Protein AF-A0AAU7N0P9-F1 (afdb_monomer_lite)

Sequence (81 aa):
MNIYTWCGLQYATTFLKTGQIKAMEELAPQQLSEYEMGLLKRLRVWIYEKRRQTIKERMKTSMPKLSGPSPNNQGELFQKD

pLDDT: mean 75.89, std 14.31, range [47.06, 96.56]

Radius of gyration: 22.17 Å; chains: 1; bounding box: 50×29×52 Å

Foldseek 3Di:
DDLVLQVVLVCCVVPHDDPVNVVSVVVDDPDDDPVSVVVVVVVVVVVVVVVVVVVVVVCVVPDDPPPDDDPPPVVVPPPDD

Structure (mmCIF, N/CA/C/O backbone):
data_AF-A0AAU7N0P9-F1
#
_entry.id   AF-A0AAU7N0P9-F1
#
loop_
_atom_site.group_PDB
_atom_site.id
_atom_site.type_symbol
_atom_site.label_atom_id
_atom_site.label_alt_id
_atom_site.label_comp_id
_atom_site.label_asym_id
_atom_site.label_entity_id
_atom_site.label_seq_id
_atom_site.pdbx_PDB_ins_code
_atom_site.Cartn_x
_atom_site.Cartn_y
_atom_site.Cartn_z
_atom_site.occupancy
_atom_site.B_iso_or_equiv
_atom_site.auth_seq_id
_atom_site.auth_comp_id
_atom_site.auth_asym_id
_atom_site.auth_atom_id
_atom_site.pdbx_PDB_model_num
ATOM 1 N N . MET A 1 1 ? -11.578 -6.247 13.789 1.00 58.50 1 MET A N 1
ATOM 2 C CA . MET A 1 1 ? -11.036 -4.966 13.277 1.00 58.50 1 MET A CA 1
ATOM 3 C C . MET A 1 1 ? -10.439 -5.223 11.904 1.00 58.50 1 MET A C 1
ATOM 5 O O . MET A 1 1 ? -9.995 -6.340 11.687 1.00 58.50 1 MET A O 1
ATOM 9 N N . ASN A 1 2 ? -10.534 -4.276 10.969 1.00 70.44 2 ASN A N 1
ATOM 10 C CA . ASN A 1 2 ? -10.328 -4.535 9.541 1.00 70.44 2 ASN A CA 1
ATOM 11 C C . ASN A 1 2 ? -9.230 -3.623 8.965 1.00 70.44 2 ASN A C 1
ATOM 13 O O . ASN A 1 2 ? -9.282 -2.407 9.158 1.00 70.44 2 ASN A O 1
ATOM 17 N N . ILE A 1 3 ? -8.281 -4.202 8.225 1.00 77.50 3 ILE A N 1
ATOM 18 C CA . ILE A 1 3 ? -7.209 -3.522 7.480 1.00 77.50 3 ILE A CA 1
ATOM 19 C C . ILE A 1 3 ? -7.668 -2.278 6.698 1.00 77.50 3 ILE A C 1
ATOM 21 O O . ILE A 1 3 ? -6.941 -1.288 6.630 1.00 77.50 3 ILE A O 1
ATOM 25 N N . TYR A 1 4 ? -8.893 -2.279 6.162 1.00 80.50 4 TYR A N 1
ATOM 26 C CA . TYR A 1 4 ? -9.434 -1.143 5.406 1.00 80.50 4 TYR A CA 1
ATOM 27 C C . TYR A 1 4 ? -9.694 0.088 6.281 1.00 80.50 4 TYR A C 1
ATOM 29 O O . TYR A 1 4 ? -9.449 1.210 5.841 1.00 80.50 4 TYR A O 1
ATOM 37 N N . THR A 1 5 ? -10.130 -0.106 7.528 1.00 80.94 5 THR A N 1
ATOM 38 C CA . THR A 1 5 ? -10.359 0.989 8.482 1.00 80.94 5 THR A CA 1
ATOM 39 C C . THR A 1 5 ? -9.033 1.636 8.882 1.00 80.94 5 THR A C 1
ATOM 41 O O . THR A 1 5 ? -8.932 2.859 8.934 1.00 80.94 5 THR A O 1
ATOM 44 N N . TRP A 1 6 ? -7.988 0.823 9.071 1.00 83.06 6 TRP A N 1
ATOM 45 C CA . TRP A 1 6 ? -6.639 1.309 9.366 1.00 83.06 6 TRP A CA 1
ATOM 46 C C . TRP A 1 6 ? -6.035 2.094 8.196 1.00 83.06 6 TRP A C 1
ATOM 48 O O . TRP A 1 6 ? -5.545 3.207 8.376 1.00 83.06 6 TRP A O 1
ATOM 58 N N . CYS A 1 7 ? -6.115 1.554 6.974 1.00 82.75 7 CYS A N 1
ATOM 59 C CA . CYS A 1 7 ? -5.645 2.258 5.780 1.00 82.75 7 CYS A CA 1
ATOM 60 C C . CYS A 1 7 ? -6.425 3.556 5.530 1.00 82.75 7 CYS A C 1
ATOM 62 O O . CYS A 1 7 ? -5.830 4.556 5.129 1.00 82.75 7 CYS A O 1
ATOM 64 N N . GLY A 1 8 ? -7.734 3.553 5.793 1.00 82.88 8 GLY A N 1
ATOM 65 C CA . GLY A 1 8 ? -8.577 4.741 5.707 1.00 82.88 8 GLY A CA 1
ATOM 66 C C . GLY A 1 8 ? -8.149 5.835 6.684 1.00 82.88 8 GLY A C 1
ATOM 67 O O . GLY A 1 8 ? -8.061 6.991 6.281 1.00 82.88 8 GLY A O 1
ATOM 68 N N . LEU A 1 9 ? -7.818 5.475 7.930 1.00 83.38 9 LEU A N 1
ATOM 69 C CA . LEU A 1 9 ? -7.306 6.431 8.913 1.00 83.38 9 LEU A CA 1
ATOM 70 C C . LEU A 1 9 ? -5.975 7.035 8.451 1.00 83.38 9 LEU A C 1
ATOM 72 O O . LEU A 1 9 ? -5.855 8.251 8.397 1.00 83.38 9 LEU A O 1
ATOM 76 N N . GLN A 1 10 ? -5.010 6.209 8.029 1.00 80.88 10 GLN A N 1
ATOM 77 C CA . GLN A 1 10 ? -3.716 6.694 7.521 1.00 80.88 10 GLN A CA 1
ATOM 78 C C . GLN A 1 10 ? -3.881 7.664 6.340 1.00 80.88 10 GLN A C 1
ATOM 80 O O . GLN A 1 10 ? -3.197 8.686 6.258 1.00 80.88 10 GLN A O 1
ATOM 85 N N . TYR A 1 11 ? -4.815 7.372 5.433 1.00 81.62 11 TYR A N 1
ATOM 86 C CA . TYR A 1 11 ? -5.154 8.266 4.330 1.00 81.62 11 TYR A CA 1
ATOM 87 C C . TYR A 1 11 ? -5.770 9.579 4.829 1.00 81.62 11 TYR A C 1
ATOM 89 O O . TYR A 1 11 ? -5.334 10.653 4.417 1.00 81.62 11 TYR A O 1
ATOM 97 N N . ALA A 1 12 ?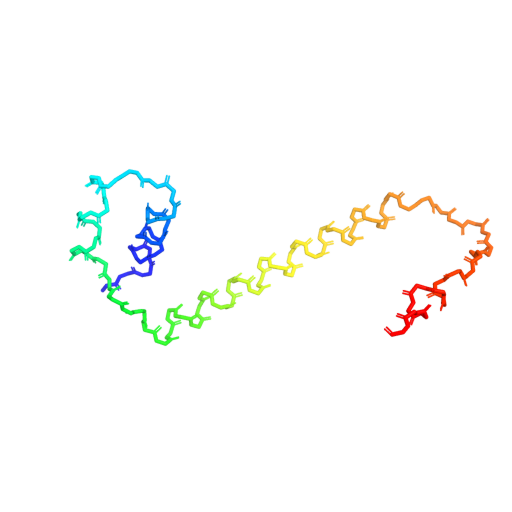 -6.737 9.512 5.746 1.00 81.81 12 ALA A N 1
ATOM 98 C CA . ALA A 1 12 ? -7.396 10.691 6.293 1.00 81.81 12 ALA A CA 1
ATOM 99 C C . ALA A 1 12 ? -6.424 11.597 7.064 1.00 81.81 12 ALA A C 1
ATOM 101 O O . ALA A 1 12 ? -6.444 12.808 6.869 1.00 81.81 12 ALA A O 1
ATOM 102 N N . THR A 1 13 ? -5.517 11.019 7.855 1.00 79.62 13 THR A N 1
ATOM 103 C CA . THR A 1 13 ? -4.446 11.748 8.551 1.00 79.62 13 THR A CA 1
ATOM 104 C C . THR A 1 13 ? -3.508 12.463 7.579 1.00 79.62 13 THR A C 1
ATOM 106 O O . THR A 1 13 ? -3.038 13.557 7.875 1.00 79.62 13 THR A O 1
ATOM 109 N N . THR A 1 14 ? -3.239 11.869 6.415 1.00 79.06 14 THR A N 1
ATOM 110 C CA . THR A 1 14 ? -2.288 12.429 5.443 1.00 79.06 14 THR A CA 1
ATOM 111 C C . THR A 1 14 ? -2.932 13.468 4.514 1.00 79.06 14 THR A C 1
ATOM 113 O O . THR A 1 14 ? -2.253 14.395 4.079 1.00 79.06 14 THR A O 1
ATOM 116 N N . PHE A 1 15 ? -4.225 13.326 4.187 1.00 75.38 15 PHE A N 1
ATOM 117 C CA . PHE A 1 15 ? -4.854 14.063 3.081 1.00 75.38 15 PHE A CA 1
ATOM 118 C C . PHE A 1 15 ? -6.172 14.797 3.418 1.00 75.38 15 PHE A C 1
ATOM 120 O O . PHE A 1 15 ? -6.648 15.551 2.569 1.00 75.38 15 PHE A O 1
ATOM 127 N N . LEU A 1 16 ? -6.782 14.623 4.602 1.00 69.25 16 LEU A N 1
ATOM 128 C CA . LEU A 1 16 ? -8.108 15.189 4.935 1.00 69.25 16 LEU A CA 1
ATOM 129 C C . LEU A 1 16 ? -8.116 16.117 6.167 1.00 69.25 16 LEU A C 1
ATOM 131 O O . LEU A 1 16 ? -7.235 16.084 7.020 1.00 69.25 16 LEU A O 1
ATOM 135 N N . LYS A 1 17 ? -9.152 16.975 6.250 1.00 67.12 17 LYS A N 1
ATOM 136 C CA . LYS A 1 17 ? -9.388 17.913 7.366 1.00 67.12 17 LYS A CA 1
ATOM 137 C C . LYS A 1 17 ? -9.967 17.208 8.604 1.00 67.12 17 LYS A C 1
ATOM 139 O O . LYS A 1 17 ? -10.791 16.301 8.507 1.00 67.12 17 LYS A O 1
ATOM 144 N N . THR A 1 18 ? -9.575 17.731 9.765 1.00 66.12 18 THR A N 1
ATOM 145 C CA . THR A 1 18 ? -9.706 17.217 11.146 1.00 66.12 18 THR A CA 1
ATOM 146 C C . THR A 1 18 ? -11.041 16.593 11.574 1.00 66.12 18 THR A C 1
ATOM 148 O O . THR A 1 18 ? -11.039 15.739 12.457 1.00 66.12 18 THR A O 1
ATOM 151 N N . GLY A 1 19 ? -12.178 16.964 10.979 1.00 66.38 19 GLY A N 1
ATOM 152 C CA . GLY A 1 19 ? -13.499 16.478 11.405 1.00 66.38 19 GLY A CA 1
ATOM 153 C C . GLY A 1 19 ? -13.749 14.986 11.149 1.00 66.38 19 GLY A C 1
ATOM 154 O O . GLY A 1 19 ? -14.335 14.313 11.990 1.00 66.38 19 GLY A O 1
ATOM 155 N N . GLN A 1 20 ? -13.275 14.449 10.020 1.00 66.00 20 GLN A N 1
ATOM 156 C CA . GLN A 1 20 ? -13.459 13.029 9.670 1.00 66.00 20 GLN A CA 1
ATOM 157 C C . GLN A 1 20 ? -12.458 12.105 10.381 1.00 66.00 20 GLN A C 1
ATOM 159 O O . GLN A 1 20 ? -12.706 10.910 10.500 1.00 66.00 20 GLN A O 1
ATOM 164 N N . ILE A 1 21 ? -11.358 12.661 10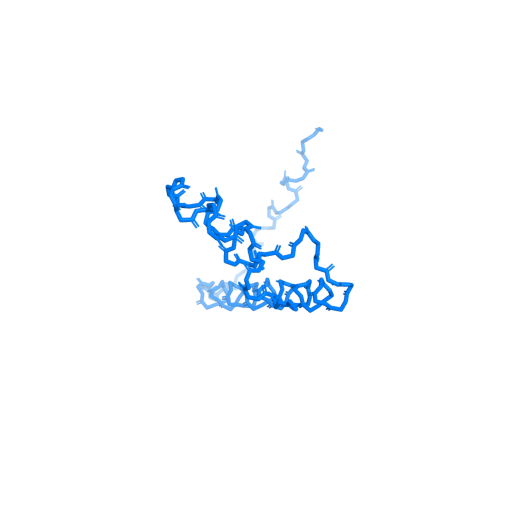.896 1.00 74.56 21 ILE A N 1
ATOM 165 C CA . ILE A 1 21 ? -10.283 11.902 11.546 1.00 74.56 21 ILE A CA 1
ATOM 166 C C . ILE A 1 21 ? -10.751 11.332 12.892 1.00 74.56 21 ILE A C 1
ATOM 168 O O . ILE A 1 21 ? -10.545 10.150 13.137 1.00 74.56 21 ILE A O 1
ATOM 172 N N . LYS A 1 22 ? -11.472 12.114 13.711 1.00 71.75 22 LYS A N 1
ATOM 173 C CA . LYS A 1 22 ? -11.945 11.674 15.041 1.00 71.75 22 LYS A CA 1
ATOM 174 C C . LYS A 1 22 ? -12.822 10.421 14.994 1.00 71.75 22 LYS A C 1
ATOM 176 O O . LYS A 1 22 ? -12.593 9.478 15.740 1.00 71.75 22 LYS A O 1
ATOM 181 N N . ALA A 1 23 ? -13.794 10.390 14.083 1.00 73.62 23 ALA A N 1
ATOM 182 C CA . ALA A 1 23 ? -14.682 9.236 13.935 1.00 73.62 23 ALA A CA 1
ATOM 183 C C . ALA A 1 23 ? -13.932 7.981 13.448 1.00 73.62 23 ALA A C 1
ATOM 185 O O . ALA A 1 23 ? -14.330 6.859 13.746 1.00 73.62 23 ALA A O 1
ATOM 186 N N . MET A 1 24 ? -12.841 8.158 12.695 1.00 73.44 24 MET A N 1
ATOM 187 C CA . MET A 1 24 ? -12.009 7.048 12.231 1.00 73.44 24 MET A CA 1
ATOM 188 C C . MET A 1 24 ? -11.013 6.583 13.297 1.00 73.44 24 MET A C 1
ATOM 190 O O . MET A 1 24 ? -10.752 5.387 13.366 1.00 73.44 24 MET A O 1
ATOM 194 N N . GLU A 1 25 ? -10.494 7.480 14.140 1.00 75.62 25 GLU A N 1
ATOM 195 C CA . GLU A 1 25 ? -9.627 7.137 15.277 1.00 75.62 25 GLU A CA 1
ATOM 196 C C . GLU A 1 25 ? -10.338 6.242 16.298 1.00 75.62 25 GLU A C 1
ATOM 198 O O . GLU A 1 25 ? -9.734 5.292 16.787 1.00 75.62 25 GLU A O 1
ATOM 203 N N . GLU A 1 26 ? -11.625 6.480 16.568 1.00 78.25 26 GLU A N 1
ATOM 204 C CA . GLU A 1 26 ? -12.419 5.653 17.492 1.00 78.25 26 GLU A CA 1
ATOM 205 C C . GLU A 1 26 ? -12.664 4.225 16.971 1.00 78.25 26 GLU A C 1
ATOM 207 O O . GLU A 1 26 ? -12.855 3.292 17.751 1.00 78.25 26 GLU A O 1
ATOM 212 N N . LEU A 1 27 ? -12.654 4.038 15.648 1.00 75.12 27 LEU A N 1
ATOM 213 C CA . LEU A 1 27 ? -12.978 2.766 14.994 1.00 75.12 27 LEU A CA 1
ATOM 214 C C . LEU A 1 27 ? -11.747 1.996 14.505 1.00 75.12 27 LEU A C 1
ATOM 216 O O . LEU A 1 27 ? -11.836 0.792 14.234 1.00 75.12 27 LEU A O 1
ATOM 220 N N . ALA A 1 28 ? -10.614 2.673 14.321 1.00 75.94 28 ALA A N 1
ATOM 221 C CA . ALA A 1 28 ? -9.420 2.078 13.749 1.00 75.94 28 ALA A CA 1
ATOM 222 C C . ALA A 1 28 ? -8.590 1.331 14.807 1.00 75.94 28 ALA A C 1
ATOM 224 O O . ALA A 1 28 ? -8.422 1.804 15.930 1.00 75.94 28 ALA A O 1
ATOM 225 N N . PRO A 1 29 ? -8.013 0.169 14.452 1.00 72.69 29 PRO A N 1
ATOM 226 C CA . PRO A 1 29 ? -7.037 -0.485 15.314 1.00 72.69 29 PRO A CA 1
ATOM 227 C C . PRO A 1 29 ? -5.811 0.414 15.506 1.00 72.69 29 PRO A C 1
ATOM 229 O O . PRO A 1 29 ? -5.303 0.967 14.535 1.00 72.69 29 PRO A O 1
ATOM 232 N N . GLN A 1 30 ? -5.272 0.510 16.726 1.00 74.31 30 GLN A N 1
ATOM 233 C CA . GLN A 1 30 ? -3.988 1.196 16.953 1.00 74.31 30 GLN A CA 1
ATOM 234 C C . GLN A 1 30 ? -2.835 0.507 16.211 1.00 74.31 30 GLN A C 1
ATOM 236 O O . GLN A 1 30 ? -1.936 1.171 15.696 1.00 74.31 30 GLN A O 1
ATOM 241 N N . GLN A 1 31 ? -2.877 -0.824 16.120 1.00 77.62 31 GLN A N 1
ATOM 242 C CA . GLN A 1 31 ? -1.910 -1.626 15.379 1.00 77.62 31 GLN A CA 1
ATOM 243 C C . GLN A 1 31 ? -2.609 -2.722 14.580 1.00 77.62 31 GLN A C 1
ATOM 245 O O . GLN A 1 31 ? -3.574 -3.332 15.037 1.00 77.62 31 GLN A O 1
ATOM 250 N N . LEU A 1 32 ? -2.094 -2.969 13.377 1.00 81.88 32 LEU A N 1
ATOM 251 C CA . LEU A 1 32 ? -2.483 -4.115 12.565 1.00 81.88 32 LEU A CA 1
ATOM 252 C C . LEU A 1 32 ? -1.887 -5.399 13.133 1.00 81.88 32 LEU A C 1
ATOM 254 O O . LEU A 1 32 ? -0.771 -5.396 13.655 1.00 81.88 32 LEU A O 1
ATOM 258 N N . SER A 1 33 ? -2.602 -6.507 12.952 1.00 85.69 33 SER A N 1
ATOM 259 C CA . SER A 1 33 ? -2.040 -7.829 13.228 1.00 85.69 33 SER A CA 1
ATOM 260 C C . SER A 1 33 ? -0.830 -8.113 12.327 1.00 85.69 33 SER A C 1
ATOM 262 O O . SER A 1 33 ? -0.729 -7.588 11.214 1.00 85.69 33 SER A O 1
ATOM 264 N N . GLU A 1 34 ? 0.075 -8.996 12.759 1.00 88.06 34 GLU A N 1
ATOM 265 C CA . GLU A 1 34 ? 1.223 -9.415 11.937 1.00 88.06 34 GLU A CA 1
ATOM 266 C C . GLU A 1 34 ? 0.797 -9.960 10.566 1.00 88.06 34 GLU A C 1
ATOM 268 O O . GLU A 1 34 ? 1.463 -9.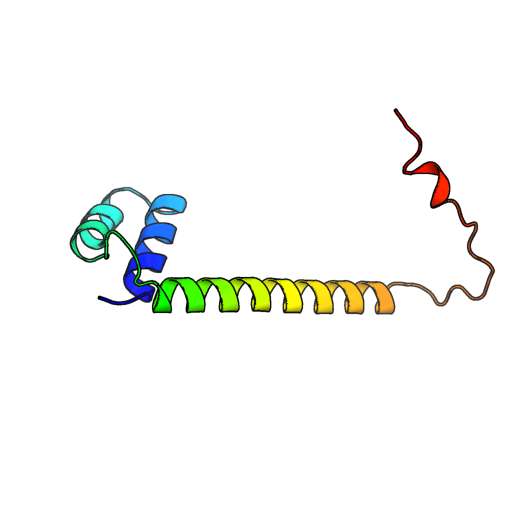723 9.556 1.00 88.06 34 GLU A O 1
ATOM 273 N N . TYR A 1 35 ? -0.348 -10.645 10.513 1.00 88.12 35 TYR A N 1
ATOM 274 C CA . TYR A 1 35 ? -0.919 -11.165 9.277 1.00 88.12 35 TYR A CA 1
ATOM 275 C C . TYR A 1 35 ? -1.304 -10.044 8.302 1.00 88.12 35 TYR A C 1
ATOM 277 O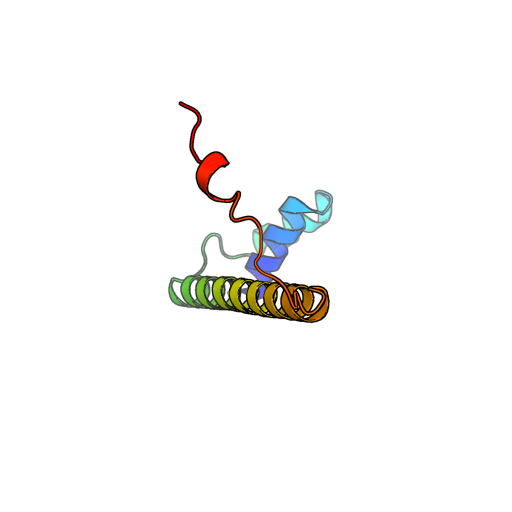 O . TYR A 1 35 ? -0.890 -10.061 7.138 1.00 88.12 35 TYR A O 1
ATOM 285 N N . GLU A 1 36 ? -2.057 -9.047 8.772 1.00 85.19 36 GLU A N 1
ATOM 286 C CA . GLU A 1 36 ? -2.461 -7.887 7.971 1.00 85.19 36 GLU A CA 1
ATOM 287 C C . GLU A 1 36 ? -1.247 -7.050 7.550 1.00 85.19 36 GLU A C 1
ATOM 289 O O . GLU A 1 36 ? -1.137 -6.641 6.392 1.00 85.19 36 GLU A O 1
ATOM 294 N N . MET A 1 37 ? -0.279 -6.872 8.453 1.00 87.00 37 MET A N 1
ATOM 295 C CA . MET A 1 37 ? 0.987 -6.197 8.170 1.00 87.00 37 MET A CA 1
ATOM 296 C C . MET A 1 37 ? 1.778 -6.926 7.069 1.00 87.00 37 MET A C 1
ATOM 298 O O . MET A 1 37 ? 2.288 -6.309 6.128 1.00 87.00 37 MET A O 1
ATOM 302 N N . GLY A 1 38 ? 1.841 -8.259 7.143 1.00 90.88 38 GLY A N 1
ATOM 303 C CA . GLY A 1 38 ? 2.467 -9.110 6.135 1.00 90.88 38 GLY A CA 1
ATOM 304 C C . GLY A 1 38 ? 1.755 -9.043 4.783 1.00 90.88 38 GLY A C 1
ATOM 305 O O . GLY A 1 38 ? 2.409 -9.004 3.736 1.00 90.88 38 GLY A O 1
ATOM 306 N N . LEU A 1 39 ? 0.421 -8.974 4.786 1.00 90.12 39 LEU A N 1
ATOM 307 C CA . LEU A 1 39 ? -0.380 -8.785 3.578 1.00 90.12 39 LEU A CA 1
ATOM 308 C C . LEU A 1 39 ? -0.094 -7.427 2.917 1.00 90.12 39 LEU A C 1
ATOM 310 O O . LEU A 1 39 ? 0.175 -7.389 1.715 1.00 90.12 39 LEU A O 1
ATOM 314 N N . LEU A 1 40 ? -0.049 -6.336 3.690 1.00 88.06 40 LEU A N 1
ATOM 315 C CA . LEU A 1 40 ? 0.302 -5.005 3.177 1.00 88.06 40 LEU A CA 1
ATOM 316 C C . LEU A 1 40 ? 1.720 -4.954 2.612 1.00 88.06 40 LEU A C 1
ATOM 318 O O . LEU A 1 40 ? 1.941 -4.362 1.554 1.00 88.06 40 LEU A O 1
ATOM 322 N N . LYS A 1 41 ? 2.685 -5.596 3.279 1.00 90.62 41 LYS A N 1
ATOM 323 C CA . LYS A 1 41 ? 4.067 -5.671 2.791 1.00 90.62 41 LYS A CA 1
ATOM 324 C C . LYS A 1 41 ? 4.132 -6.368 1.432 1.00 90.62 41 LYS A C 1
ATOM 326 O O . LYS A 1 41 ? 4.757 -5.841 0.512 1.00 90.62 41 LYS A O 1
ATOM 331 N N . ARG A 1 42 ? 3.448 -7.508 1.278 1.00 93.38 42 ARG A N 1
ATOM 332 C CA . ARG A 1 42 ? 3.361 -8.233 -0.001 1.00 93.38 42 ARG A CA 1
ATOM 333 C C . ARG A 1 42 ? 2.707 -7.390 -1.092 1.00 93.38 42 ARG A C 1
ATOM 335 O O . ARG A 1 42 ? 3.256 -7.297 -2.188 1.00 93.38 42 ARG A O 1
ATOM 342 N N . LEU A 1 43 ? 1.591 -6.729 -0.781 1.00 91.56 43 LEU A N 1
ATOM 343 C CA . LEU A 1 43 ? 0.900 -5.850 -1.725 1.00 91.56 43 LEU A CA 1
ATOM 344 C C . LEU A 1 43 ? 1.800 -4.694 -2.181 1.00 91.56 43 LEU A C 1
ATOM 346 O O . LEU A 1 43 ? 1.901 -4.421 -3.376 1.00 91.56 43 LEU A O 1
ATOM 350 N N . ARG A 1 44 ? 2.510 -4.051 -1.246 1.00 91.94 44 ARG A N 1
ATOM 351 C CA . ARG A 1 44 ? 3.459 -2.974 -1.551 1.00 91.94 44 ARG A CA 1
ATOM 352 C C . ARG A 1 44 ? 4.559 -3.458 -2.497 1.00 91.94 44 ARG A C 1
ATOM 354 O O . ARG A 1 44 ? 4.794 -2.812 -3.514 1.00 91.94 44 ARG A O 1
ATOM 361 N N . VAL A 1 45 ? 5.199 -4.590 -2.195 1.00 95.12 45 VAL A N 1
ATOM 362 C CA . VAL A 1 45 ? 6.243 -5.179 -3.058 1.00 95.12 45 VAL A CA 1
ATOM 363 C C . VAL A 1 45 ? 5.697 -5.472 -4.454 1.00 95.12 45 VAL A C 1
ATOM 365 O O . VAL A 1 45 ? 6.327 -5.112 -5.446 1.00 95.12 45 VAL A O 1
ATOM 368 N N . TRP A 1 46 ? 4.500 -6.050 -4.542 1.00 96.56 46 TRP A N 1
ATOM 369 C CA . TRP A 1 46 ? 3.872 -6.368 -5.821 1.00 96.56 46 TRP A CA 1
ATOM 370 C C . TRP A 1 46 ? 3.586 -5.120 -6.671 1.00 96.56 46 TRP A C 1
ATOM 372 O O . TRP A 1 46 ? 3.895 -5.107 -7.862 1.00 96.56 46 TRP A O 1
ATOM 382 N N . ILE A 1 47 ? 3.076 -4.038 -6.070 1.00 94.25 47 ILE A N 1
ATOM 383 C CA . ILE A 1 47 ? 2.856 -2.762 -6.774 1.00 94.25 47 ILE A CA 1
ATOM 384 C C . ILE A 1 47 ? 4.180 -2.198 -7.307 1.00 94.25 47 ILE A C 1
ATOM 386 O O . ILE A 1 47 ? 4.235 -1.733 -8.448 1.00 94.25 47 ILE A O 1
ATOM 390 N N . TYR A 1 48 ? 5.253 -2.240 -6.509 1.00 94.56 48 TYR A N 1
ATOM 391 C CA . TYR A 1 48 ? 6.575 -1.789 -6.955 1.00 94.56 48 TYR A CA 1
ATOM 392 C C . TYR A 1 48 ? 7.101 -2.614 -8.128 1.00 94.56 48 TYR A C 1
ATOM 394 O O . TYR A 1 48 ? 7.593 -2.041 -9.100 1.00 94.56 48 TYR A O 1
ATOM 402 N N . GLU A 1 49 ? 6.959 -3.934 -8.061 1.00 95.94 49 GLU A N 1
ATOM 403 C CA . GLU A 1 49 ? 7.377 -4.842 -9.126 1.00 95.94 49 GLU A CA 1
ATOM 404 C C . GLU A 1 49 ? 6.620 -4.551 -10.427 1.00 95.94 49 GLU A C 1
ATOM 406 O O . GLU A 1 49 ? 7.226 -4.402 -11.488 1.00 95.94 49 GLU A O 1
ATOM 411 N N . LYS A 1 50 ? 5.299 -4.350 -10.346 1.00 95.50 50 LYS A N 1
ATOM 412 C CA . LYS A 1 50 ? 4.482 -3.996 -11.513 1.00 95.50 50 LYS A CA 1
ATOM 413 C C . LYS A 1 50 ? 4.867 -2.653 -12.116 1.00 95.50 50 LYS A C 1
ATOM 415 O O . LYS A 1 50 ? 5.057 -2.568 -13.326 1.00 95.50 50 LYS A O 1
ATOM 420 N N . ARG A 1 51 ? 5.080 -1.624 -11.292 1.00 93.69 51 ARG A N 1
ATOM 421 C CA . ARG A 1 51 ? 5.572 -0.321 -11.772 1.00 93.69 51 ARG A CA 1
ATOM 422 C C . ARG A 1 51 ? 6.935 -0.449 -12.452 1.00 93.69 51 ARG A C 1
ATOM 424 O O . ARG A 1 51 ? 7.128 0.109 -13.529 1.00 93.69 51 ARG A O 1
ATOM 431 N N . ARG A 1 52 ? 7.861 -1.211 -11.861 1.00 93.38 52 ARG A N 1
ATOM 432 C CA . ARG A 1 52 ? 9.193 -1.469 -12.428 1.00 93.38 52 ARG A CA 1
ATOM 433 C C . ARG A 1 52 ? 9.101 -2.160 -13.788 1.00 93.38 52 ARG A C 1
ATOM 435 O O . ARG A 1 52 ? 9.791 -1.742 -14.715 1.00 93.38 52 ARG A O 1
ATOM 442 N N . GLN A 1 53 ? 8.252 -3.179 -13.915 1.00 93.94 53 GLN A N 1
ATOM 443 C CA . GLN A 1 53 ? 8.016 -3.891 -15.175 1.00 93.94 53 GLN A CA 1
ATOM 444 C C . GLN A 1 53 ? 7.494 -2.939 -16.253 1.00 93.94 53 GLN A C 1
ATOM 446 O O . GLN A 1 53 ? 8.113 -2.827 -17.307 1.00 93.94 53 GLN A O 1
ATOM 451 N N . THR A 1 54 ? 6.451 -2.163 -15.952 1.00 93.94 54 THR A N 1
ATOM 452 C CA . THR A 1 54 ? 5.884 -1.196 -16.901 1.00 93.94 54 THR A CA 1
ATOM 453 C C . THR A 1 54 ? 6.893 -0.131 -17.332 1.00 93.94 54 THR A C 1
ATOM 455 O O . THR A 1 54 ? 6.958 0.218 -18.508 1.00 93.94 54 THR A O 1
ATOM 458 N N . ILE A 1 55 ? 7.711 0.386 -16.411 1.00 92.06 55 ILE A N 1
ATOM 459 C CA . ILE A 1 55 ? 8.764 1.355 -16.750 1.00 92.06 55 ILE A CA 1
ATOM 460 C C . ILE A 1 55 ? 9.808 0.709 -17.666 1.00 92.06 55 ILE A C 1
ATOM 462 O O . ILE A 1 55 ? 10.165 1.288 -18.690 1.00 92.06 55 ILE A O 1
ATOM 466 N N . LYS A 1 56 ? 10.264 -0.505 -17.338 1.00 91.38 56 LYS A N 1
ATOM 467 C CA . LYS A 1 56 ? 11.244 -1.248 -18.140 1.00 91.38 56 LYS A CA 1
ATOM 468 C C . LYS A 1 56 ? 10.725 -1.535 -19.548 1.00 91.38 56 LYS A C 1
ATOM 470 O O . LYS A 1 56 ? 11.480 -1.418 -20.508 1.00 91.38 56 LYS A O 1
ATOM 475 N N . GLU A 1 57 ? 9.457 -1.906 -19.678 1.00 91.88 57 GLU A N 1
ATOM 476 C CA . GLU A 1 57 ? 8.802 -2.116 -20.971 1.00 91.88 57 GLU A CA 1
ATOM 477 C C . GLU A 1 57 ? 8.727 -0.820 -21.772 1.00 91.88 57 GLU A C 1
ATOM 479 O O . GLU A 1 57 ? 9.185 -0.791 -22.909 1.00 91.88 57 GLU A O 1
ATOM 484 N N . ARG A 1 58 ? 8.253 0.277 -21.165 1.00 88.12 58 ARG A N 1
ATOM 485 C CA . ARG A 1 58 ? 8.219 1.593 -21.821 1.00 88.12 58 ARG A CA 1
ATOM 486 C C . ARG A 1 58 ? 9.602 2.033 -22.293 1.00 88.12 58 ARG A C 1
ATOM 488 O O . ARG A 1 58 ? 9.714 2.487 -23.423 1.00 88.12 58 ARG A O 1
ATOM 495 N N . MET A 1 59 ? 10.640 1.836 -21.477 1.00 82.12 59 MET A N 1
ATOM 496 C CA . MET A 1 59 ? 12.028 2.127 -21.852 1.00 82.12 59 MET A CA 1
ATOM 497 C C . MET A 1 59 ? 12.497 1.271 -23.030 1.00 82.12 59 MET A C 1
ATOM 499 O O . MET A 1 59 ? 13.095 1.795 -23.958 1.00 82.12 59 MET A O 1
ATOM 503 N N . LYS A 1 60 ? 12.209 -0.036 -23.040 1.00 81.38 60 LYS A N 1
ATOM 504 C CA . LYS A 1 60 ? 12.558 -0.912 -24.172 1.00 81.38 60 LYS A CA 1
ATOM 505 C C . LYS A 1 60 ? 11.860 -0.499 -25.467 1.00 81.38 60 LYS A C 1
ATOM 507 O O . LYS A 1 60 ? 12.468 -0.594 -26.525 1.00 81.38 60 LYS A O 1
ATOM 512 N N . THR A 1 61 ? 10.609 -0.055 -25.380 1.00 74.38 61 THR A N 1
ATOM 513 C CA . THR A 1 61 ? 9.827 0.395 -26.539 1.00 74.38 61 THR A CA 1
ATOM 514 C C . THR A 1 61 ? 10.261 1.779 -27.024 1.00 74.38 61 THR A C 1
ATOM 516 O O . THR A 1 61 ? 10.214 2.042 -28.220 1.00 74.38 61 THR A O 1
ATOM 519 N N . SER A 1 62 ? 10.696 2.663 -26.119 1.00 65.69 62 SER A N 1
ATOM 520 C CA . SER A 1 62 ? 11.179 4.007 -26.462 1.00 65.69 62 SER A CA 1
ATOM 521 C C . SER A 1 62 ? 12.650 4.047 -26.873 1.00 65.69 62 SER A C 1
ATOM 523 O O . SER A 1 62 ? 13.094 5.060 -27.404 1.00 65.69 62 SER A O 1
ATOM 525 N N . MET A 1 63 ? 13.422 2.992 -26.602 1.00 58.50 63 MET A N 1
ATOM 526 C CA . MET A 1 63 ? 14.796 2.878 -27.078 1.00 58.50 63 MET A CA 1
ATOM 527 C C . MET A 1 63 ? 14.760 2.663 -28.596 1.00 58.50 63 MET A C 1
ATOM 529 O O . MET A 1 63 ? 14.285 1.612 -29.040 1.00 58.50 63 MET A O 1
ATOM 533 N N . PRO A 1 64 ? 15.254 3.611 -29.417 1.00 60.41 64 PRO A N 1
ATOM 534 C CA . PRO A 1 64 ? 15.487 3.314 -30.821 1.00 60.41 64 PRO A CA 1
ATOM 535 C C . PRO A 1 64 ? 16.408 2.093 -30.894 1.00 60.41 64 PRO A C 1
ATOM 537 O O . PRO A 1 64 ? 17.298 1.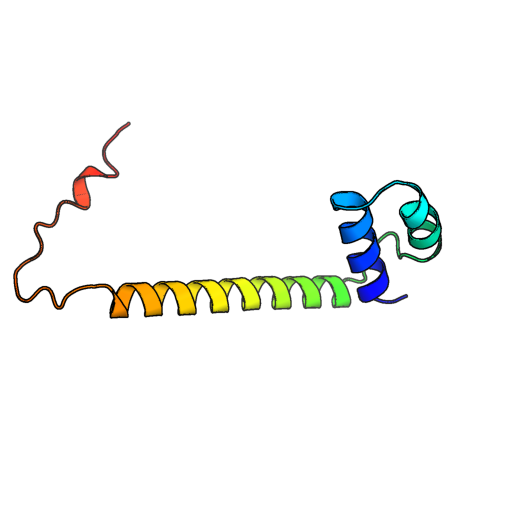932 -30.053 1.00 60.41 64 PRO A O 1
ATOM 540 N N . LYS A 1 65 ? 16.186 1.210 -31.876 1.00 57.88 65 LYS A N 1
ATOM 541 C CA . LYS A 1 65 ? 17.123 0.122 -32.175 1.00 57.88 65 LYS A CA 1
ATOM 542 C C . LYS A 1 65 ? 18.480 0.770 -32.453 1.00 57.88 65 LYS A C 1
ATOM 544 O O . LYS A 1 65 ? 18.702 1.267 -33.551 1.00 57.88 65 LYS A O 1
ATOM 549 N N . LEU A 1 66 ? 19.357 0.811 -31.453 1.00 58.88 66 LEU A N 1
ATOM 550 C CA . LEU A 1 66 ? 20.743 1.229 -31.603 1.00 58.88 66 LEU A CA 1
ATOM 551 C C . LEU A 1 66 ? 21.439 0.150 -32.436 1.00 58.88 66 LEU A C 1
ATOM 553 O O . LEU A 1 66 ? 22.043 -0.781 -31.914 1.00 58.88 66 LEU A O 1
ATOM 557 N N . SER A 1 67 ? 21.290 0.237 -33.755 1.00 54.84 67 SER A N 1
ATOM 558 C CA . SER A 1 67 ? 22.147 -0.449 -34.712 1.00 54.84 67 SER A CA 1
ATOM 559 C C . SER A 1 67 ? 23.457 0.335 -34.796 1.00 54.84 67 SER A C 1
ATOM 561 O O . SER A 1 67 ? 23.660 1.131 -35.708 1.00 54.84 67 SER A O 1
ATOM 563 N N . GLY A 1 68 ? 24.307 0.180 -33.784 1.00 56.75 68 GLY A N 1
ATOM 564 C CA . GLY A 1 68 ? 25.622 0.814 -33.714 1.00 56.75 68 GLY A CA 1
ATOM 565 C C . GLY A 1 68 ? 26.220 0.697 -32.310 1.00 56.75 68 GLY A C 1
ATOM 566 O O . GLY A 1 68 ? 25.460 0.703 -31.339 1.00 56.75 68 GLY A O 1
ATOM 567 N N . PRO A 1 69 ? 27.551 0.551 -32.173 1.00 52.59 69 PRO A N 1
ATOM 568 C CA . PRO A 1 69 ? 28.184 0.400 -30.870 1.00 52.59 69 PRO A CA 1
ATOM 569 C C . PRO A 1 69 ? 27.924 1.654 -30.027 1.00 52.59 69 PRO A C 1
ATOM 571 O O . PRO A 1 69 ? 28.279 2.765 -30.413 1.00 52.59 69 PRO A O 1
ATOM 574 N N . SER A 1 70 ? 27.257 1.467 -28.888 1.00 57.78 70 SER A N 1
ATOM 575 C CA . SER A 1 70 ? 26.993 2.532 -27.919 1.00 57.78 70 SER A CA 1
ATOM 576 C C . SER A 1 70 ? 28.326 3.038 -27.354 1.00 57.78 70 SER A C 1
ATOM 578 O O . SER A 1 70 ? 29.099 2.209 -26.866 1.00 57.78 70 SER A O 1
ATOM 580 N N . PRO A 1 71 ? 28.617 4.353 -27.361 1.00 53.91 71 PRO A N 1
ATOM 581 C CA . PRO A 1 71 ? 29.773 4.878 -26.649 1.00 53.91 71 PRO A CA 1
ATOM 582 C C . PRO A 1 71 ? 29.519 4.650 -25.158 1.00 53.91 71 PRO A C 1
ATOM 584 O O . PRO A 1 71 ? 28.541 5.126 -24.576 1.00 53.91 71 PRO A O 1
ATOM 587 N N . ASN A 1 72 ? 30.334 3.783 -24.574 1.00 57.97 72 ASN A N 1
ATOM 588 C CA . ASN A 1 72 ? 30.133 3.236 -23.247 1.00 57.97 72 ASN A CA 1
ATOM 589 C C . ASN A 1 72 ? 30.615 4.253 -22.194 1.00 57.97 72 ASN A C 1
ATOM 591 O O . ASN A 1 72 ? 31.639 4.054 -21.555 1.00 57.97 72 ASN A O 1
ATOM 595 N N . ASN A 1 73 ? 29.882 5.357 -22.018 1.00 57.47 73 ASN A N 1
ATOM 596 C CA . ASN A 1 73 ? 30.236 6.427 -21.069 1.00 57.47 73 ASN A CA 1
ATOM 597 C C . ASN A 1 73 ? 29.705 6.161 -19.642 1.00 57.47 73 ASN A C 1
ATOM 599 O O . ASN A 1 73 ? 29.755 7.027 -18.775 1.00 57.47 73 ASN A O 1
ATOM 603 N N . GLN A 1 74 ? 29.184 4.958 -19.365 1.00 56.59 74 GLN A N 1
ATOM 604 C CA . GLN A 1 74 ? 28.643 4.598 -18.045 1.00 56.59 74 GLN A CA 1
ATOM 605 C C . GLN A 1 74 ? 29.720 4.415 -16.958 1.00 56.59 74 GLN A C 1
ATOM 607 O O . GLN A 1 74 ? 29.373 4.322 -15.784 1.00 56.59 74 GLN A O 1
ATOM 612 N N . GLY A 1 75 ? 31.008 4.404 -17.321 1.00 52.16 75 GLY A N 1
ATOM 613 C CA . GLY A 1 75 ? 32.124 4.353 -16.369 1.00 52.16 75 GLY A CA 1
ATOM 614 C C . GLY A 1 75 ? 32.405 5.672 -15.633 1.00 52.16 75 GLY A C 1
ATOM 615 O O . GLY A 1 75 ? 32.983 5.638 -14.553 1.00 52.16 75 GLY A O 1
ATOM 616 N N . GLU A 1 76 ? 31.972 6.821 -16.164 1.00 54.41 76 GLU A N 1
ATOM 617 C CA . GLU A 1 76 ? 32.255 8.136 -15.556 1.00 54.41 76 GLU A CA 1
ATOM 618 C C . GLU A 1 76 ? 31.238 8.552 -14.483 1.00 54.41 76 GLU A C 1
ATOM 620 O O . GLU A 1 76 ? 31.521 9.430 -13.676 1.00 54.41 76 GLU A O 1
ATOM 625 N N . LEU A 1 77 ? 30.061 7.915 -14.419 1.00 48.81 77 LEU A N 1
ATOM 626 C CA . LEU A 1 77 ? 28.981 8.360 -13.526 1.00 48.81 77 LEU A CA 1
ATOM 627 C C . LEU A 1 77 ? 29.187 7.962 -12.050 1.00 48.81 77 LEU A C 1
ATOM 629 O O . LEU A 1 77 ? 28.533 8.519 -11.175 1.00 48.81 77 LEU A O 1
ATOM 633 N N . PHE A 1 78 ? 30.092 7.017 -11.769 1.00 54.72 78 PHE A N 1
ATOM 634 C CA . PHE A 1 78 ? 30.424 6.565 -10.408 1.00 54.72 78 PHE A CA 1
ATOM 635 C C . PHE A 1 78 ? 31.842 6.955 -9.964 1.00 54.72 78 PHE A C 1
ATOM 637 O O . PHE A 1 78 ? 32.298 6.509 -8.917 1.00 54.72 78 PHE A O 1
ATOM 644 N N . GLN A 1 79 ? 32.535 7.793 -10.739 1.00 54.38 79 GLN A N 1
ATOM 645 C CA . GLN A 1 79 ? 33.825 8.370 -10.364 1.00 54.38 79 GLN A CA 1
ATOM 646 C C . GLN A 1 79 ? 33.626 9.838 -9.983 1.00 54.38 79 GLN A C 1
ATOM 648 O O . GLN A 1 79 ? 33.879 10.741 -10.779 1.00 54.38 79 GLN A O 1
ATOM 653 N N . LYS A 1 80 ? 33.141 10.074 -8.762 1.00 49.25 80 LYS A N 1
ATOM 654 C CA . LYS A 1 80 ? 33.470 11.298 -8.026 1.00 49.25 80 LYS A CA 1
ATOM 655 C C . LYS A 1 80 ? 33.260 11.095 -6.524 1.00 49.25 80 LYS A C 1
ATOM 657 O O . LYS A 1 80 ? 32.118 11.059 -6.078 1.00 49.25 80 LYS A O 1
ATOM 662 N N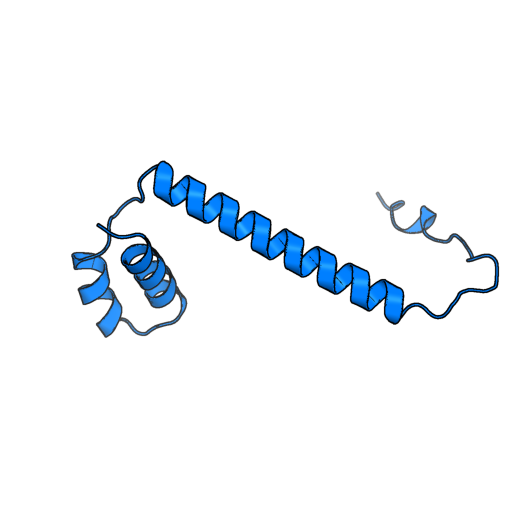 . ASP A 1 81 ? 34.408 10.923 -5.865 1.00 47.06 81 ASP A N 1
ATOM 663 C CA . ASP A 1 81 ? 34.790 11.144 -4.458 1.00 47.06 81 ASP A CA 1
ATOM 664 C C . ASP A 1 81 ? 33.839 10.697 -3.333 1.00 47.06 81 ASP A C 1
ATOM 666 O O . ASP A 1 81 ? 32.813 11.369 -3.079 1.00 47.06 81 ASP A O 1
#

Secondary structure (DSSP, 8-state):
--HHHHHHHHHHHHHS-THHHHHHHTTS-SS--HHHHHHHHHHHHHHHHHHHHHHHHHHHHHS----S----GGGSTT---

Organism: NCBI:txid3158549